Protein AF-A0A7C4YXN1-F1 (afdb_monomer)

Radius of gyration: 18.39 Å; Cα contacts (8 Å, |Δi|>4): 120; chains: 1; bounding box: 39×38×50 Å

Nearest PDB structures (foldseek):
  8rfj-assembly1_E  TM=4.783E-01  e=1.797E+00  Ectopseudomonas oleovorans

Foldseek 3Di:
DDDDDDDDDDPDDDFDWDDDDPDTDTDPWAAQVNVVVVLQVVCCVPPVHNPCVVVQVDDDVPDGSDDTGIGADDDDPWTKDAADDCFAPPQDPDPVSVLVVPDGIFTPVCNVCRVVNHDDDPDVDVRGDPDD

pLDDT: mean 76.81, std 15.98, range [31.5, 95.19]

Structure (mmCIF, N/CA/C/O backbone):
data_AF-A0A7C4YXN1-F1
#
_entry.id   AF-A0A7C4YXN1-F1
#
loop_
_atom_site.group_PDB
_atom_site.id
_atom_site.type_symbol
_atom_site.label_atom_id
_atom_site.label_alt_id
_atom_site.label_comp_id
_atom_site.label_asym_id
_atom_site.label_entity_id
_atom_site.label_seq_id
_atom_site.pdbx_PDB_ins_code
_atom_site.Cartn_x
_atom_site.Cartn_y
_atom_site.Cartn_z
_atom_site.occupancy
_atom_site.B_iso_or_equiv
_atom_site.auth_seq_id
_atom_site.auth_comp_id
_atom_site.auth_asym_id
_atom_site.auth_atom_id
_atom_site.pdbx_PDB_model_num
ATOM 1 N N . MET A 1 1 ? 10.882 -12.027 7.850 1.00 58.62 1 MET A N 1
ATOM 2 C CA . MET A 1 1 ? 9.771 -12.082 8.822 1.00 58.62 1 MET A CA 1
ATOM 3 C C . MET A 1 1 ? 8.572 -12.716 8.140 1.00 58.62 1 MET A C 1
ATOM 5 O O . MET A 1 1 ? 8.391 -12.447 6.958 1.00 58.62 1 MET A O 1
ATOM 9 N N . PRO A 1 2 ? 7.809 -13.585 8.818 1.00 74.00 2 PRO A N 1
ATOM 10 C CA . PRO A 1 2 ? 6.563 -14.102 8.268 1.00 74.00 2 PRO A CA 1
ATOM 11 C C . PRO A 1 2 ? 5.558 -12.952 8.115 1.00 74.00 2 PRO A C 1
ATOM 13 O O . PRO A 1 2 ? 5.308 -12.219 9.068 1.00 74.00 2 PRO A O 1
ATOM 16 N N . GLU A 1 3 ? 4.994 -12.789 6.922 1.00 82.25 3 GLU A N 1
ATOM 17 C CA . GLU A 1 3 ? 3.948 -11.803 6.648 1.00 82.25 3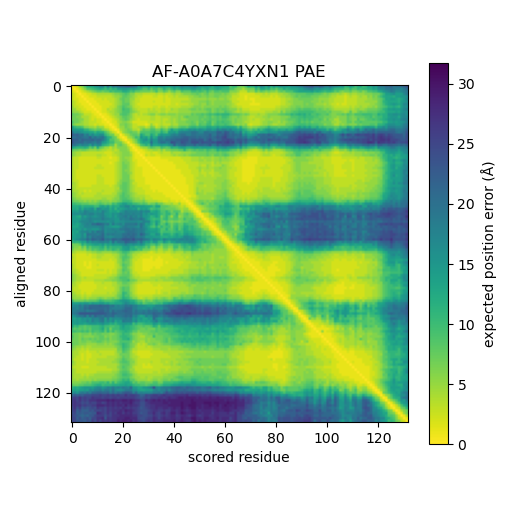 GLU A 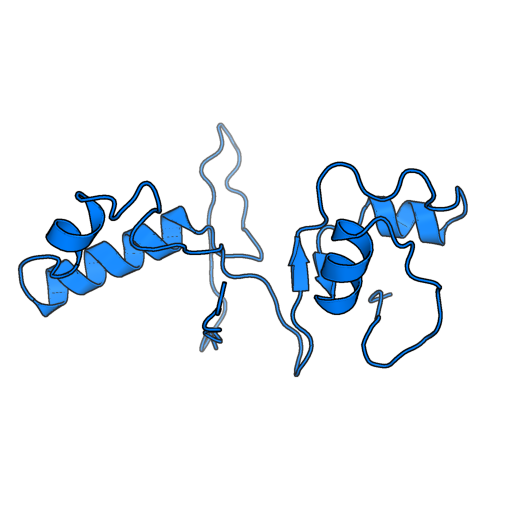CA 1
ATOM 18 C C . GLU A 1 3 ? 2.580 -12.480 6.529 1.00 82.25 3 GLU A C 1
ATOM 20 O O . GLU A 1 3 ? 2.465 -13.633 6.108 1.00 82.25 3 GLU A O 1
ATOM 25 N N . ARG A 1 4 ? 1.524 -11.757 6.909 1.00 90.38 4 ARG A N 1
ATOM 26 C CA . ARG A 1 4 ? 0.137 -12.153 6.649 1.00 90.38 4 ARG A CA 1
ATOM 27 C C . ARG A 1 4 ? -0.474 -11.175 5.663 1.00 90.38 4 ARG A C 1
ATOM 29 O O . ARG A 1 4 ? -0.372 -9.966 5.841 1.00 90.38 4 ARG A O 1
ATOM 36 N N . VAL A 1 5 ? -1.124 -11.716 4.641 1.00 91.06 5 VAL A N 1
ATOM 37 C CA . VAL A 1 5 ? -1.647 -10.942 3.514 1.00 91.06 5 VAL A CA 1
ATOM 38 C C . VAL A 1 5 ? -3.162 -10.890 3.613 1.00 91.06 5 VAL A C 1
ATOM 40 O O . VAL A 1 5 ? -3.828 -11.925 3.617 1.00 91.06 5 VAL A O 1
ATOM 43 N N . PHE A 1 6 ? -3.706 -9.678 3.658 1.00 93.19 6 PHE A N 1
ATOM 44 C CA . PHE A 1 6 ? -5.144 -9.433 3.703 1.00 93.19 6 PHE A CA 1
ATOM 45 C C . PHE A 1 6 ? -5.601 -8.823 2.379 1.00 93.19 6 PHE A C 1
ATOM 47 O O . PHE A 1 6 ? -5.106 -7.777 1.963 1.00 93.19 6 PHE A O 1
ATOM 54 N N . ARG A 1 7 ? -6.553 -9.477 1.703 1.00 93.25 7 ARG A N 1
ATOM 55 C CA . ARG A 1 7 ? -7.131 -8.980 0.448 1.00 93.25 7 ARG A CA 1
ATOM 56 C C . ARG A 1 7 ? -8.384 -8.175 0.746 1.00 93.25 7 ARG A C 1
ATOM 58 O O . ARG A 1 7 ? -9.390 -8.729 1.179 1.00 93.25 7 ARG A O 1
ATOM 65 N N . LEU A 1 8 ? -8.326 -6.876 0.476 1.00 93.12 8 LEU A N 1
ATOM 66 C CA . LEU A 1 8 ? -9.497 -6.013 0.539 1.00 93.12 8 LEU A CA 1
ATOM 67 C C . LEU A 1 8 ? -10.271 -6.142 -0.779 1.00 93.12 8 LEU A C 1
ATOM 69 O O . LEU A 1 8 ? -9.719 -5.918 -1.857 1.00 93.12 8 LEU A O 1
ATOM 73 N N . VAL A 1 9 ? -11.538 -6.548 -0.694 1.00 94.19 9 VAL A N 1
ATOM 74 C CA . VAL A 1 9 ? -12.461 -6.626 -1.837 1.00 94.19 9 VAL A CA 1
ATOM 75 C C . VAL A 1 9 ? -13.548 -5.578 -1.608 1.00 94.19 9 VAL A C 1
ATOM 77 O O . VAL A 1 9 ? -14.532 -5.858 -0.915 1.00 94.19 9 VAL A O 1
ATOM 80 N N . PRO A 1 10 ? -13.360 -4.343 -2.097 1.00 90.19 10 PRO A N 1
ATOM 81 C CA . PRO A 1 10 ? -14.363 -3.313 -1.913 1.00 90.19 10 PRO A CA 1
ATOM 82 C C . PRO A 1 10 ? -15.626 -3.669 -2.705 1.00 90.19 10 PRO A C 1
ATOM 84 O O . PRO A 1 10 ? -15.559 -4.153 -3.832 1.00 90.19 10 PRO A O 1
ATOM 87 N N . LYS A 1 11 ? -16.798 -3.429 -2.108 1.00 93.69 11 LYS A N 1
ATOM 88 C CA . LYS A 1 11 ? -18.104 -3.681 -2.749 1.00 93.69 11 LYS A CA 1
ATOM 89 C C . LYS A 1 11 ? -18.544 -2.552 -3.696 1.00 93.69 11 LYS A C 1
ATOM 91 O O . LYS A 1 11 ? -19.647 -2.597 -4.225 1.00 93.69 11 LYS A O 1
ATOM 96 N N . GLY A 1 12 ? -17.704 -1.536 -3.879 1.00 91.56 12 GLY A N 1
ATOM 97 C CA . GLY A 1 12 ? -17.947 -0.352 -4.698 1.00 91.56 12 GLY A CA 1
ATOM 98 C C . GLY A 1 12 ? -16.677 0.491 -4.815 1.00 91.56 12 GLY A C 1
ATOM 99 O O . GLY A 1 12 ? -15.631 0.108 -4.289 1.00 91.56 12 GLY A O 1
ATOM 100 N N . ALA A 1 13 ? -16.759 1.632 -5.498 1.00 88.31 13 ALA A N 1
ATOM 101 C CA . ALA A 1 13 ? -15.630 2.553 -5.600 1.00 88.31 13 ALA A CA 1
ATOM 102 C C . ALA A 1 13 ? -15.215 3.056 -4.206 1.00 88.31 13 ALA A C 1
ATOM 104 O O . ALA A 1 13 ? -16.060 3.462 -3.408 1.00 88.31 13 ALA A O 1
ATOM 105 N N . VAL A 1 14 ? -13.913 3.019 -3.920 1.00 88.56 14 VAL A N 1
ATOM 106 C CA . VAL A 1 14 ? -13.341 3.539 -2.673 1.00 88.56 14 VAL A CA 1
ATOM 107 C C . VAL A 1 14 ? -12.709 4.887 -2.967 1.00 88.56 14 VAL A C 1
ATOM 109 O O . VAL A 1 14 ? -11.918 5.010 -3.898 1.00 88.56 14 VAL A O 1
ATOM 112 N N . HIS A 1 15 ? -13.050 5.886 -2.161 1.00 88.31 15 HIS A N 1
ATOM 113 C CA . HIS A 1 15 ? -12.424 7.198 -2.209 1.00 88.31 15 HIS A CA 1
ATOM 114 C C . HIS A 1 15 ? -11.408 7.311 -1.072 1.00 88.31 15 HIS A C 1
ATOM 116 O O . HIS A 1 15 ? -11.777 7.243 0.101 1.00 88.31 15 HIS A O 1
ATOM 122 N N . VAL A 1 16 ? -10.134 7.472 -1.424 1.00 87.69 16 VAL A N 1
ATOM 123 C CA . VAL A 1 16 ? -9.047 7.719 -0.472 1.00 87.69 16 VAL A CA 1
ATOM 124 C C . VAL A 1 16 ? -8.483 9.098 -0.778 1.00 87.69 16 VAL A C 1
ATOM 126 O O . VAL A 1 16 ? -7.673 9.246 -1.688 1.00 87.69 16 VAL A O 1
ATOM 129 N N . GLY A 1 17 ? -8.962 10.110 -0.061 1.00 82.50 17 GLY A N 1
ATOM 130 C CA . GLY A 1 17 ? -8.475 11.477 -0.215 1.00 82.50 17 GLY A CA 1
ATOM 131 C C . GLY A 1 17 ? -7.138 11.684 0.494 1.00 82.50 17 GLY A C 1
ATOM 132 O O . GLY A 1 17 ? -6.906 11.117 1.565 1.00 82.50 17 GLY A O 1
ATOM 133 N N . THR A 1 18 ? -6.275 12.524 -0.074 1.00 75.19 18 THR A N 1
ATOM 134 C CA . THR A 1 18 ? -5.131 13.105 0.644 1.00 75.19 18 THR A CA 1
ATOM 135 C C . THR A 1 18 ? -5.376 14.581 0.910 1.00 75.19 18 THR A C 1
ATOM 137 O O . THR A 1 18 ? -5.982 15.286 0.101 1.00 75.19 18 THR A O 1
ATOM 140 N N . TRP A 1 19 ? -4.898 15.052 2.060 1.00 64.81 19 TRP A N 1
ATOM 141 C CA . TRP A 1 19 ? -4.877 16.475 2.369 1.00 64.81 19 TRP A CA 1
ATOM 142 C C . TRP A 1 19 ? -3.613 17.111 1.786 1.00 64.81 19 TRP A C 1
ATOM 144 O O . TRP A 1 19 ? -2.503 16.817 2.228 1.00 64.81 19 TRP A O 1
ATOM 154 N N . GLY A 1 20 ? -3.791 18.014 0.822 1.00 60.56 20 GLY A N 1
ATOM 155 C CA . GLY A 1 20 ? -2.751 18.886 0.280 1.00 60.56 20 GLY A CA 1
ATOM 156 C C . GLY A 1 20 ? -3.223 20.340 0.248 1.00 60.56 20 GLY A C 1
ATOM 157 O O . GLY A 1 20 ? -4.415 20.615 0.103 1.00 60.56 20 GLY A O 1
ATOM 158 N N . ILE A 1 21 ? -2.301 21.298 0.388 1.00 54.09 21 ILE A N 1
ATOM 159 C CA . ILE A 1 21 ? -2.631 22.729 0.294 1.00 54.09 21 ILE A CA 1
ATOM 160 C C . ILE A 1 21 ? -3.075 23.021 -1.150 1.00 54.09 21 ILE A C 1
ATOM 162 O O . ILE A 1 21 ? -2.250 23.105 -2.055 1.00 54.09 21 ILE A O 1
ATOM 166 N N . GLY A 1 22 ? -4.387 23.154 -1.365 1.00 56.75 22 GLY A N 1
ATOM 167 C CA . GLY A 1 22 ? -4.979 23.571 -2.641 1.00 56.75 22 GLY A CA 1
ATOM 168 C C . GLY A 1 22 ? -5.302 22.463 -3.653 1.00 56.75 22 GLY A C 1
ATOM 169 O O . GLY A 1 22 ? -5.729 22.792 -4.758 1.00 56.75 22 GLY A O 1
ATOM 170 N N . ARG A 1 23 ? -5.142 21.175 -3.315 1.00 53.38 23 ARG A N 1
ATOM 171 C CA . ARG A 1 23 ? -5.586 20.050 -4.161 1.00 53.38 23 ARG A CA 1
ATOM 172 C C . ARG A 1 23 ? -5.927 18.828 -3.311 1.00 53.38 23 ARG A C 1
ATOM 174 O O . ARG A 1 23 ? -5.061 18.298 -2.624 1.00 53.38 23 ARG A O 1
ATOM 181 N N . GLU A 1 24 ? -7.180 18.388 -3.391 1.00 70.81 24 GLU A N 1
ATOM 182 C CA . GLU A 1 24 ? -7.587 17.053 -2.954 1.00 70.81 24 GLU A CA 1
ATOM 183 C C . GLU A 1 24 ? -7.162 16.061 -4.041 1.00 70.81 24 GLU A C 1
ATOM 185 O O . GLU A 1 24 ? -7.648 16.118 -5.173 1.00 70.81 24 GLU A O 1
ATOM 190 N N . GLU A 1 25 ? -6.215 15.183 -3.725 1.00 76.19 25 GLU A N 1
ATOM 191 C CA . GLU A 1 25 ? -5.846 14.075 -4.604 1.00 76.19 25 GLU A CA 1
ATOM 192 C C . GLU A 1 25 ? -6.538 12.794 -4.146 1.00 76.19 25 GLU A C 1
ATOM 194 O O . GLU A 1 25 ? -6.720 12.558 -2.951 1.00 76.19 25 GLU A O 1
ATOM 199 N N . VAL A 1 26 ? -6.910 11.950 -5.109 1.00 83.62 26 VAL A N 1
ATOM 200 C CA . VAL A 1 26 ? -7.467 10.622 -4.840 1.00 83.62 26 VAL A CA 1
ATOM 201 C C . VAL A 1 26 ? -6.374 9.585 -5.039 1.00 83.62 26 VAL A C 1
ATOM 203 O O . VAL A 1 26 ? -5.775 9.504 -6.112 1.00 83.62 26 VAL A O 1
ATOM 206 N N . LEU A 1 27 ? -6.125 8.779 -4.010 1.00 89.25 27 LEU A N 1
ATOM 207 C CA . LEU A 1 27 ? -5.174 7.679 -4.068 1.00 89.25 27 LEU A CA 1
ATOM 208 C C . LEU A 1 27 ? -5.814 6.408 -4.625 1.00 89.25 27 LEU A C 1
ATOM 210 O O . LEU A 1 27 ? -6.956 6.062 -4.334 1.00 89.25 27 LEU A O 1
ATOM 214 N N . ASP A 1 28 ? -5.004 5.668 -5.369 1.00 88.88 28 ASP A N 1
ATOM 215 C CA . ASP A 1 28 ? -5.238 4.308 -5.861 1.00 88.88 28 ASP A CA 1
ATOM 216 C C . ASP A 1 28 ? -4.803 3.222 -4.852 1.00 88.88 28 ASP A C 1
ATOM 218 O O . ASP A 1 28 ? -4.846 2.031 -5.152 1.00 88.88 28 ASP A O 1
ATOM 222 N N . TYR A 1 29 ? -4.374 3.621 -3.653 1.00 92.81 29 TYR A N 1
ATOM 223 C CA . TYR A 1 29 ? -3.916 2.751 -2.571 1.00 92.81 29 TYR A CA 1
ATOM 224 C C . TYR A 1 29 ? -4.362 3.327 -1.220 1.00 92.81 29 TYR A C 1
ATOM 226 O O . TYR A 1 29 ? -4.706 4.505 -1.133 1.00 92.81 29 TYR A O 1
ATOM 234 N N . ILE A 1 30 ? -4.347 2.516 -0.157 1.00 94.69 30 ILE A N 1
ATOM 235 C CA . ILE A 1 30 ? -4.692 2.988 1.196 1.00 94.69 30 ILE A CA 1
ATOM 236 C C . ILE A 1 30 ? -3.412 3.086 2.035 1.00 94.69 30 ILE A C 1
ATOM 238 O O . ILE A 1 30 ? -2.788 2.050 2.282 1.00 94.69 30 ILE A O 1
ATOM 242 N N . PRO A 1 31 ? -3.007 4.286 2.483 1.00 94.69 31 PRO A N 1
ATOM 243 C CA . PRO A 1 31 ? -1.858 4.468 3.366 1.00 94.69 31 PRO A CA 1
ATOM 244 C C . PRO A 1 31 ? -1.945 3.661 4.676 1.00 94.69 31 PRO A C 1
ATOM 246 O O . PRO A 1 31 ? -3.032 3.432 5.215 1.00 94.69 31 PRO A O 1
ATOM 249 N N . SER A 1 32 ? -0.799 3.214 5.200 1.00 94.00 32 SER A N 1
ATOM 250 C CA . SER A 1 32 ? -0.729 2.396 6.422 1.00 94.00 32 SER A CA 1
ATOM 251 C C . SER A 1 32 ? -1.219 3.123 7.674 1.00 94.00 32 SER A C 1
ATOM 253 O O . SER A 1 32 ? -1.847 2.500 8.524 1.00 94.00 32 SER A O 1
ATOM 255 N N . ASP A 1 33 ? -0.981 4.426 7.787 1.00 92.12 33 ASP A N 1
ATOM 256 C CA . ASP A 1 33 ? -1.473 5.285 8.869 1.00 92.12 33 ASP A CA 1
ATOM 257 C C . ASP A 1 33 ? -3.006 5.406 8.849 1.00 92.12 33 ASP A C 1
ATOM 259 O O . ASP A 1 33 ? -3.660 5.318 9.891 1.00 92.12 33 ASP A O 1
ATOM 263 N N . THR A 1 34 ? -3.594 5.509 7.657 1.00 93.31 34 THR A N 1
ATOM 264 C CA . THR A 1 34 ? -5.046 5.500 7.448 1.00 93.31 34 THR A CA 1
ATOM 265 C C . THR A 1 34 ? -5.644 4.153 7.857 1.00 93.31 34 THR A C 1
ATOM 267 O O . THR A 1 34 ? -6.625 4.110 8.603 1.00 93.31 34 THR A O 1
ATOM 270 N N . LEU A 1 35 ? -5.032 3.039 7.434 1.00 93.19 35 LEU A N 1
ATOM 271 C CA . LEU A 1 35 ? -5.450 1.693 7.848 1.00 93.19 35 LEU A CA 1
ATOM 272 C C . LEU A 1 35 ? -5.331 1.501 9.362 1.00 93.19 35 LEU A C 1
ATOM 274 O O . LEU A 1 35 ? -6.256 0.994 9.994 1.00 93.19 35 LEU A O 1
ATOM 278 N N . PHE A 1 36 ? -4.216 1.930 9.951 1.00 91.12 36 PHE A N 1
ATOM 279 C CA . PHE A 1 36 ? -3.984 1.851 11.389 1.00 91.12 36 PHE A CA 1
ATOM 280 C C . PHE A 1 36 ? -5.048 2.634 12.169 1.00 91.12 36 PHE A C 1
ATOM 282 O O . PHE A 1 36 ? -5.641 2.111 13.113 1.00 91.12 36 PHE A O 1
ATOM 289 N N . SER A 1 37 ? -5.353 3.854 11.725 1.00 90.94 37 SER A N 1
ATOM 290 C CA . SER A 1 37 ? -6.384 4.703 12.327 1.00 90.94 37 SER A CA 1
ATOM 291 C C . SER A 1 37 ? -7.771 4.060 12.233 1.00 90.94 37 SER A C 1
ATOM 293 O O . SER A 1 37 ? -8.515 4.040 13.213 1.00 90.94 37 SER A O 1
ATOM 295 N N . ALA A 1 38 ? -8.106 3.459 11.087 1.00 91.56 38 ALA A N 1
ATOM 296 C CA . ALA A 1 38 ? -9.361 2.732 10.908 1.00 91.56 38 ALA A CA 1
ATOM 297 C C . ALA A 1 38 ? -9.472 1.520 11.850 1.00 91.56 38 ALA A C 1
ATOM 299 O O . ALA A 1 38 ? -10.524 1.305 12.455 1.00 91.56 38 ALA A O 1
ATOM 300 N N . LEU A 1 39 ? -8.388 0.754 12.025 1.00 89.44 39 LEU A N 1
ATOM 301 C CA . LEU A 1 39 ? -8.336 -0.368 12.968 1.00 89.44 39 LEU A CA 1
ATOM 302 C C . LEU A 1 39 ? -8.508 0.098 14.419 1.00 89.44 39 LEU A C 1
ATOM 304 O O . LEU A 1 39 ? -9.233 -0.541 15.183 1.00 89.44 39 LEU A O 1
ATOM 308 N N . LEU A 1 40 ? -7.891 1.222 14.790 1.00 87.38 40 LEU A N 1
ATOM 309 C CA . LEU A 1 40 ? -8.020 1.812 16.122 1.00 87.38 40 LEU A CA 1
ATOM 310 C C . LEU A 1 40 ? -9.463 2.235 16.412 1.00 87.38 40 LEU A C 1
ATOM 312 O O . LEU A 1 40 ? -10.029 1.829 17.427 1.00 87.38 40 LEU A O 1
ATOM 316 N N . VAL A 1 41 ? -10.079 2.989 15.497 1.00 90.56 41 VAL A N 1
ATOM 317 C CA . VAL A 1 41 ? -11.477 3.428 15.620 1.00 90.56 41 VAL A CA 1
ATOM 318 C C . VAL A 1 41 ? -12.420 2.230 15.696 1.00 90.56 41 VAL A C 1
ATOM 320 O O . VAL A 1 41 ? -13.323 2.210 16.531 1.00 90.56 41 VAL A O 1
ATOM 323 N N . GLN A 1 42 ? -12.218 1.209 14.861 1.00 89.75 42 GLN A N 1
ATOM 324 C CA . GLN A 1 42 ? -13.053 0.011 14.896 1.00 89.75 42 GLN A CA 1
ATOM 325 C C . GLN A 1 42 ? -12.915 -0.743 16.225 1.00 89.75 42 GLN A C 1
ATOM 327 O O . GLN A 1 42 ? -13.918 -1.186 16.783 1.00 89.75 42 GLN A O 1
ATOM 332 N N . SER A 1 43 ? -11.694 -0.856 16.751 1.00 85.94 43 SER A N 1
ATOM 333 C CA . SER A 1 43 ? -11.422 -1.497 18.038 1.00 85.94 43 SER A CA 1
ATOM 334 C C . SER A 1 43 ? -12.138 -0.774 19.181 1.00 85.94 43 SER A C 1
ATOM 336 O O . SER A 1 43 ? -12.952 -1.395 19.866 1.00 85.94 43 SER A O 1
ATOM 338 N N . LEU A 1 44 ? -11.975 0.554 19.267 1.00 86.75 44 LEU A N 1
ATOM 339 C CA . LEU A 1 44 ? -12.685 1.422 20.217 1.00 86.75 44 LEU A CA 1
ATOM 340 C C . LEU A 1 44 ? -14.202 1.232 20.158 1.00 86.75 44 LEU A C 1
ATOM 342 O O . LEU A 1 44 ? -14.853 1.056 21.183 1.00 86.75 44 LEU A O 1
ATOM 346 N N . ARG A 1 45 ? -14.780 1.218 18.953 1.00 88.38 45 ARG A N 1
ATOM 347 C CA . ARG A 1 45 ? -16.230 1.054 18.775 1.00 88.38 45 ARG A CA 1
ATOM 348 C C . ARG A 1 45 ? -16.734 -0.328 19.180 1.00 88.38 45 ARG A C 1
ATOM 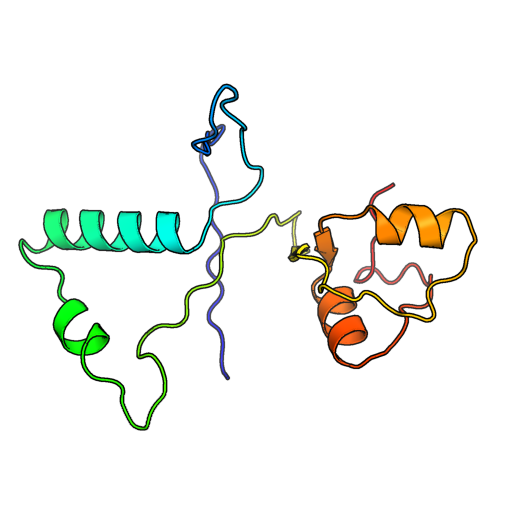350 O O . ARG A 1 45 ? -17.880 -0.445 19.598 1.00 88.38 45 ARG A O 1
ATOM 357 N N . SER A 1 46 ? -15.918 -1.364 19.004 1.00 86.25 46 SER A N 1
ATOM 358 C CA . SER A 1 46 ? -16.318 -2.749 19.271 1.00 86.25 46 SER A CA 1
ATOM 359 C C . SER A 1 46 ? -16.128 -3.180 20.726 1.00 86.25 46 SER A C 1
ATOM 361 O O . SER A 1 46 ? -16.885 -4.020 21.202 1.00 86.25 46 SER A O 1
ATOM 363 N N . GLN A 1 47 ? -15.128 -2.629 21.419 1.00 80.06 47 GLN A N 1
ATOM 364 C CA . GLN A 1 47 ? -14.686 -3.113 22.732 1.00 80.06 47 GLN A CA 1
ATOM 365 C C . GLN A 1 47 ? -14.620 -2.012 23.801 1.00 80.06 47 GLN A C 1
ATOM 367 O O . GLN A 1 47 ? -14.321 -2.309 24.952 1.00 80.06 47 GLN A O 1
ATOM 372 N N . GLY A 1 48 ? -14.899 -0.750 23.453 1.00 76.94 48 GLY A N 1
ATOM 373 C CA . GLY A 1 48 ? -14.835 0.399 24.366 1.00 76.94 48 GLY A CA 1
ATOM 374 C C . GLY A 1 48 ? -13.414 0.898 24.644 1.00 76.94 48 GLY A C 1
ATOM 375 O O . GLY A 1 48 ? -13.230 2.081 24.890 1.00 76.94 48 GLY A O 1
ATOM 376 N N . GLU A 1 49 ? -12.414 0.029 24.516 1.00 72.50 49 GLU A N 1
ATOM 377 C CA . GLU A 1 49 ? -10.986 0.328 24.616 1.00 72.50 49 GLU A CA 1
ATOM 378 C C . GLU A 1 49 ? -10.242 -0.399 23.489 1.00 72.50 49 GLU A C 1
ATOM 380 O O . GLU A 1 49 ? -10.653 -1.498 23.096 1.00 72.50 49 GLU A O 1
ATOM 385 N N . PRO A 1 50 ? -9.142 0.143 22.940 1.00 64.69 50 PRO A N 1
ATOM 386 C CA . PRO A 1 50 ? -8.443 -0.545 21.876 1.00 64.69 50 PRO A CA 1
ATOM 387 C C . PRO A 1 50 ? -7.555 -1.630 22.482 1.00 64.69 50 PRO A C 1
ATOM 389 O O . PRO A 1 50 ? -6.446 -1.363 22.942 1.00 64.69 50 PRO A O 1
ATOM 392 N N . ALA A 1 51 ? -8.028 -2.877 22.449 1.00 63.34 51 ALA A N 1
ATOM 393 C CA . ALA A 1 51 ? -7.389 -4.013 23.124 1.00 63.34 51 ALA A CA 1
ATOM 394 C C . ALA A 1 51 ? -5.925 -4.285 22.735 1.00 63.34 51 ALA A C 1
ATOM 396 O O . ALA A 1 51 ? -5.216 -4.984 23.453 1.00 63.34 51 ALA A O 1
ATOM 397 N N . PHE A 1 52 ? -5.451 -3.739 21.615 1.00 68.38 52 PHE A N 1
ATOM 398 C CA . PHE A 1 52 ? -4.072 -3.893 21.160 1.00 68.38 52 PHE A CA 1
ATOM 399 C C . PHE A 1 52 ? -3.139 -2.743 21.586 1.00 68.38 52 PHE A C 1
ATOM 401 O O . PHE A 1 52 ? -1.929 -2.876 21.417 1.00 68.38 52 PHE A O 1
ATOM 408 N N . LEU A 1 53 ? -3.645 -1.638 22.161 1.00 66.12 53 LEU A N 1
ATOM 409 C CA . LEU A 1 53 ? -2.811 -0.507 22.607 1.00 66.12 53 LEU A CA 1
ATOM 410 C C . LEU A 1 53 ? -1.732 -0.890 23.634 1.00 66.12 53 LEU A C 1
ATOM 412 O O . LEU A 1 53 ? -0.594 -0.462 23.443 1.00 66.12 53 LEU A O 1
ATOM 416 N N . PRO A 1 54 ? -2.013 -1.697 24.680 1.00 60.72 54 PRO A N 1
ATOM 417 C CA . PRO A 1 54 ? -0.983 -2.072 25.656 1.00 60.72 54 PRO A CA 1
ATOM 418 C C . PRO A 1 54 ? 0.169 -2.860 25.018 1.00 60.72 54 PRO A C 1
ATOM 420 O O . PRO A 1 54 ? 1.325 -2.730 25.417 1.00 60.72 54 PRO A O 1
ATOM 423 N N . GLY A 1 55 ? -0.152 -3.648 23.986 1.00 62.56 55 GLY A N 1
ATOM 424 C CA . GLY A 1 55 ? 0.824 -4.380 23.191 1.00 62.56 55 GLY A CA 1
ATOM 425 C C . GLY A 1 55 ? 1.573 -3.506 22.189 1.00 62.56 55 GLY A C 1
ATOM 426 O O . GLY A 1 55 ? 2.648 -3.909 21.782 1.00 62.56 55 GLY A O 1
ATOM 427 N N . LEU A 1 56 ? 1.050 -2.329 21.806 1.00 63.25 56 LEU A N 1
ATOM 428 C CA . LEU A 1 56 ? 1.693 -1.400 20.866 1.00 63.25 56 LEU A CA 1
ATOM 429 C C . LEU A 1 56 ? 2.768 -0.508 21.498 1.00 63.25 56 LEU A C 1
ATOM 431 O O . LEU A 1 56 ? 3.691 -0.078 20.809 1.00 63.25 56 LEU A O 1
ATOM 435 N N . THR A 1 57 ? 2.637 -0.204 22.788 1.00 61.25 57 THR A N 1
ATOM 436 C CA . THR A 1 57 ? 3.499 0.756 23.497 1.00 61.25 57 THR A CA 1
ATOM 437 C C . THR A 1 57 ? 4.714 0.117 24.163 1.00 61.25 57 THR A C 1
ATOM 439 O O . THR A 1 57 ? 5.582 0.834 24.657 1.00 61.25 57 THR A O 1
ATOM 442 N N . THR A 1 58 ? 4.809 -1.215 24.160 1.00 61.56 58 THR A N 1
ATOM 443 C CA . THR A 1 58 ? 5.935 -1.963 24.728 1.00 61.56 58 THR A CA 1
ATOM 444 C C . THR A 1 58 ? 6.683 -2.713 23.621 1.00 61.56 58 THR A C 1
ATOM 446 O O . THR A 1 58 ? 6.304 -3.826 23.259 1.00 61.56 58 THR A O 1
ATOM 449 N N . PRO A 1 59 ? 7.754 -2.128 23.046 1.00 61.84 59 PRO A N 1
ATOM 450 C CA . PRO A 1 59 ? 8.600 -2.839 22.096 1.00 61.84 59 PRO A CA 1
ATOM 451 C C . PRO A 1 59 ? 9.195 -4.073 22.776 1.00 61.84 59 PRO A C 1
ATOM 453 O O . PRO A 1 59 ? 9.916 -3.955 23.770 1.00 61.84 59 PRO A O 1
ATOM 456 N N . SER A 1 60 ? 8.920 -5.261 22.245 1.00 62.72 60 SER A N 1
ATOM 457 C CA . SER A 1 60 ? 9.639 -6.461 22.663 1.00 62.72 60 SER A CA 1
ATOM 458 C C . SER A 1 60 ? 10.958 -6.494 21.898 1.00 62.72 60 SER A C 1
ATOM 460 O O . SER A 1 60 ? 10.962 -6.490 20.670 1.00 62.72 60 SER A O 1
ATOM 462 N N . ALA A 1 61 ? 12.084 -6.452 22.612 1.00 69.12 61 ALA A N 1
ATOM 463 C CA . ALA A 1 61 ? 13.426 -6.581 22.031 1.00 69.12 61 ALA A CA 1
ATOM 464 C C . ALA A 1 61 ? 13.780 -5.579 20.901 1.00 69.12 61 ALA A C 1
ATOM 466 O O . ALA A 1 61 ? 14.646 -5.860 20.078 1.00 69.12 61 ALA A O 1
ATOM 467 N N . GLY A 1 62 ? 13.148 -4.398 20.874 1.00 67.75 62 GLY A N 1
ATOM 468 C CA . GLY A 1 62 ? 13.430 -3.348 19.885 1.00 67.75 62 GLY A CA 1
ATOM 469 C C . GLY A 1 62 ? 12.670 -3.471 18.560 1.00 67.75 62 GLY A C 1
ATOM 470 O O . GLY A 1 62 ? 12.858 -2.626 17.687 1.00 67.75 62 GLY A O 1
ATOM 471 N N . GLU A 1 63 ? 11.786 -4.462 18.408 1.00 68.62 63 GLU A N 1
ATOM 472 C CA . GLU A 1 63 ? 10.903 -4.571 17.244 1.00 68.62 63 GLU A CA 1
ATOM 473 C C . GLU A 1 63 ? 9.514 -3.987 17.542 1.00 68.62 63 GLU A C 1
ATOM 475 O O . GLU A 1 63 ? 8.983 -4.163 18.647 1.00 68.62 63 GLU A O 1
ATOM 480 N N . PRO A 1 64 ? 8.898 -3.282 16.573 1.00 73.38 64 PRO A N 1
ATOM 481 C CA . PRO A 1 64 ? 7.543 -2.805 16.743 1.00 73.38 64 PRO A CA 1
ATOM 482 C C . PRO A 1 64 ? 6.583 -4.008 16.802 1.00 73.38 64 PRO A C 1
ATOM 484 O O . PRO A 1 64 ? 6.639 -4.897 15.952 1.00 73.38 64 PRO A O 1
ATOM 487 N N . PRO A 1 65 ? 5.658 -4.021 17.767 1.00 75.69 65 PRO A N 1
ATOM 488 C CA . PRO A 1 65 ? 4.721 -5.126 18.005 1.00 75.69 65 PRO A CA 1
ATOM 489 C C . PRO A 1 65 ? 3.718 -5.352 16.861 1.00 75.69 65 PRO A C 1
ATOM 491 O O . PRO A 1 65 ? 3.103 -6.415 16.768 1.00 75.69 65 PRO A O 1
ATOM 494 N N . LEU A 1 66 ? 3.556 -4.364 15.977 1.00 80.25 66 LEU A N 1
ATOM 495 C CA . LEU A 1 66 ? 2.770 -4.463 14.754 1.00 80.25 66 LEU A CA 1
ATOM 496 C C . LEU A 1 66 ? 3.496 -3.745 13.616 1.00 80.25 66 LEU A C 1
ATOM 498 O O . LEU A 1 66 ? 3.745 -2.543 13.686 1.00 80.25 66 LEU A O 1
ATOM 502 N N . LEU A 1 67 ? 3.766 -4.478 12.538 1.00 86.31 67 LEU A N 1
ATOM 503 C CA . LEU A 1 67 ? 4.177 -3.913 11.258 1.00 86.31 67 LEU A CA 1
ATOM 504 C C . LEU A 1 67 ? 3.010 -3.999 10.283 1.00 86.31 67 LEU A C 1
ATOM 506 O O . LEU A 1 67 ? 2.506 -5.085 9.994 1.00 86.31 67 LEU A O 1
ATOM 510 N N . LEU A 1 68 ? 2.596 -2.843 9.775 1.00 90.00 68 LEU A N 1
ATOM 511 C CA . LEU A 1 68 ? 1.508 -2.712 8.819 1.00 90.00 68 LEU A CA 1
ATOM 512 C C . LEU A 1 68 ? 2.019 -1.990 7.575 1.00 90.00 68 LEU A C 1
ATOM 514 O O . LEU A 1 68 ? 2.520 -0.869 7.658 1.00 90.00 68 LEU A O 1
ATOM 518 N N . SER A 1 69 ? 1.882 -2.630 6.417 1.00 93.69 69 SER A N 1
ATOM 519 C CA . SER A 1 69 ? 2.092 -1.961 5.136 1.00 93.69 69 SER A CA 1
ATOM 520 C C . SER A 1 69 ? 0.856 -1.157 4.743 1.00 93.69 69 SER A C 1
ATOM 522 O O . SER A 1 69 ? -0.254 -1.412 5.212 1.00 93.69 69 SER A O 1
ATOM 524 N N . SER A 1 70 ? 1.028 -0.226 3.810 1.00 95.12 70 SER A N 1
ATOM 525 C CA . SER A 1 70 ? -0.102 0.308 3.051 1.00 95.12 70 SER A CA 1
ATOM 526 C C . SER A 1 70 ? -0.794 -0.827 2.277 1.00 95.12 70 SER A C 1
ATOM 528 O O . SER A 1 70 ? -0.171 -1.852 1.975 1.00 95.12 70 SER A O 1
ATOM 530 N N . ALA A 1 71 ? -2.075 -0.664 1.947 1.00 95.19 71 ALA A N 1
ATOM 531 C CA . ALA A 1 71 ? -2.785 -1.592 1.072 1.00 95.19 71 ALA A CA 1
ATOM 532 C C . ALA A 1 71 ? -2.542 -1.197 -0.383 1.00 95.19 71 ALA A C 1
ATOM 534 O O . ALA A 1 71 ? -2.966 -0.124 -0.814 1.00 95.19 71 ALA A O 1
ATOM 535 N N . PHE A 1 72 ? -1.866 -2.072 -1.121 1.00 94.38 72 PHE A N 1
ATOM 536 C CA . PHE A 1 72 ? -1.509 -1.858 -2.519 1.00 94.38 72 PHE A CA 1
ATOM 537 C C . PHE A 1 72 ? -2.493 -2.542 -3.479 1.00 94.38 72 PHE A C 1
ATOM 539 O O . PHE A 1 72 ? -3.176 -3.497 -3.085 1.00 94.38 72 PHE A O 1
ATOM 546 N N . PRO A 1 73 ? -2.555 -2.093 -4.745 1.00 93.75 73 PRO A N 1
ATOM 547 C CA . PRO A 1 73 ? -3.380 -2.728 -5.764 1.00 93.75 73 PRO A CA 1
ATOM 548 C C . PRO A 1 73 ? -3.033 -4.205 -6.003 1.00 93.75 73 PRO A C 1
ATOM 550 O O . PRO A 1 73 ? -1.895 -4.652 -5.836 1.00 93.75 73 PRO A O 1
ATOM 553 N N . TYR A 1 74 ? -4.017 -4.963 -6.481 1.00 93.50 74 TYR A N 1
ATOM 554 C CA . TYR A 1 74 ? -3.821 -6.299 -7.041 1.00 93.50 74 TYR A CA 1
ATOM 555 C C . TYR A 1 74 ? -4.770 -6.518 -8.223 1.00 93.50 74 TYR A C 1
ATOM 557 O O . TYR A 1 74 ? -5.872 -5.972 -8.254 1.00 93.50 74 TYR A O 1
ATOM 565 N N . ALA A 1 75 ? -4.354 -7.347 -9.178 1.00 91.31 75 ALA A N 1
ATOM 566 C CA . ALA A 1 75 ? -5.165 -7.761 -10.320 1.00 91.31 75 ALA A CA 1
ATOM 567 C C . ALA A 1 75 ? -5.184 -9.291 -10.394 1.00 91.31 75 ALA A C 1
ATOM 569 O O . ALA A 1 75 ? -4.165 -9.931 -10.656 1.00 91.31 75 ALA A O 1
ATOM 570 N N . GLY A 1 76 ? -6.340 -9.899 -10.110 1.00 89.81 76 GLY A N 1
ATOM 571 C CA . GLY A 1 76 ? -6.466 -11.356 -10.041 1.00 89.81 76 GLY A CA 1
ATOM 572 C C . GLY A 1 76 ? -5.507 -11.961 -8.999 1.00 89.81 76 GLY A C 1
ATOM 573 O O . GLY A 1 76 ? -5.677 -11.676 -7.808 1.00 89.81 76 GLY A O 1
ATOM 574 N N . PRO A 1 77 ? -4.533 -12.804 -9.398 1.00 87.69 77 PRO A N 1
ATOM 575 C CA . PRO A 1 77 ? -3.513 -13.350 -8.500 1.00 87.69 77 PRO A CA 1
ATOM 576 C C . PRO A 1 77 ? -2.286 -12.437 -8.323 1.00 87.69 77 PRO A C 1
ATOM 578 O O . PRO A 1 77 ? -1.455 -12.703 -7.457 1.00 87.69 77 PRO A O 1
ATOM 581 N N . VAL A 1 78 ? -2.139 -11.386 -9.136 1.00 89.62 78 VAL A N 1
ATOM 582 C CA . VAL A 1 78 ? -0.937 -10.546 -9.160 1.00 89.62 78 VAL A CA 1
ATOM 583 C C . VAL A 1 78 ? -1.044 -9.449 -8.112 1.00 89.62 78 VAL A C 1
ATOM 585 O O . VAL A 1 78 ? -1.966 -8.636 -8.149 1.00 89.62 78 VAL A O 1
ATOM 588 N N . ARG A 1 79 ? -0.076 -9.415 -7.195 1.00 91.06 79 ARG A N 1
ATOM 589 C CA . ARG A 1 79 ? 0.090 -8.357 -6.194 1.00 91.06 79 ARG A CA 1
ATOM 590 C C . ARG A 1 79 ? 1.086 -7.325 -6.697 1.00 91.06 79 ARG A C 1
ATOM 592 O O . ARG A 1 79 ? 2.151 -7.695 -7.199 1.00 91.06 79 ARG A O 1
ATOM 599 N N . PHE A 1 80 ? 0.744 -6.055 -6.528 1.00 92.88 80 PHE A N 1
ATOM 600 C CA . PHE A 1 80 ? 1.637 -4.955 -6.844 1.00 92.88 80 PHE A CA 1
ATOM 601 C C . PHE A 1 80 ? 2.273 -4.386 -5.576 1.00 92.88 80 PHE A C 1
ATOM 603 O O . PHE A 1 80 ? 1.653 -4.317 -4.517 1.00 92.88 80 PHE A O 1
ATOM 610 N N . CYS A 1 81 ? 3.525 -3.970 -5.702 1.00 91.81 81 CYS A N 1
ATOM 611 C CA . CYS A 1 81 ? 4.309 -3.314 -4.668 1.00 91.81 81 CYS A CA 1
ATOM 612 C C . CYS A 1 81 ? 4.799 -1.958 -5.195 1.00 91.81 81 CYS A C 1
ATOM 614 O O . CYS A 1 81 ? 4.980 -1.806 -6.409 1.00 91.81 81 CYS A O 1
ATOM 616 N N . PRO A 1 82 ? 5.026 -0.969 -4.314 1.00 91.69 82 PRO A N 1
ATOM 617 C CA . PRO A 1 82 ? 5.598 0.302 -4.728 1.00 91.69 82 PRO A CA 1
ATOM 618 C C . PRO A 1 82 ? 7.001 0.075 -5.286 1.00 91.69 82 PRO A C 1
ATOM 620 O O . PRO A 1 82 ? 7.774 -0.725 -4.750 1.00 91.69 82 PRO A O 1
ATOM 623 N N . GLN A 1 83 ? 7.344 0.785 -6.354 1.00 86.88 83 GLN A N 1
ATOM 624 C CA . GLN A 1 83 ? 8.696 0.732 -6.890 1.00 86.88 83 GLN A CA 1
ATOM 625 C C . GLN A 1 83 ? 9.710 1.214 -5.833 1.00 86.88 83 GLN A C 1
ATOM 627 O O . GLN A 1 83 ? 9.533 2.299 -5.274 1.00 86.88 83 GLN A O 1
ATOM 632 N N . PRO A 1 84 ? 10.772 0.439 -5.536 1.00 84.25 84 PRO A N 1
ATOM 633 C CA . PRO A 1 84 ? 11.797 0.862 -4.590 1.00 84.25 84 PRO A CA 1
ATOM 634 C C . PRO A 1 84 ? 12.469 2.168 -5.029 1.00 84.25 84 PRO A C 1
ATOM 636 O O . PRO A 1 84 ? 12.833 2.329 -6.198 1.00 84.25 84 PRO A O 1
ATOM 639 N N . ALA A 1 85 ? 12.675 3.082 -4.077 1.00 74.62 85 ALA A N 1
ATOM 640 C CA . ALA A 1 85 ? 13.473 4.282 -4.296 1.00 74.62 85 ALA A CA 1
ATOM 641 C C . ALA A 1 85 ? 14.917 3.877 -4.634 1.00 74.62 85 ALA A C 1
ATOM 643 O O . ALA A 1 85 ? 15.516 3.065 -3.931 1.00 74.62 85 ALA A O 1
ATOM 644 N N . GLY A 1 86 ? 15.460 4.416 -5.727 1.00 65.88 86 GLY A N 1
ATOM 645 C CA . GLY A 1 86 ? 16.755 3.982 -6.257 1.00 65.88 86 GLY A CA 1
ATOM 646 C C . GLY A 1 86 ? 16.662 2.740 -7.143 1.00 65.88 86 GLY A C 1
ATOM 647 O O . GLY A 1 86 ? 17.548 1.892 -7.074 1.00 65.88 86 GLY A O 1
ATOM 648 N N . GLY A 1 87 ? 15.592 2.632 -7.951 1.00 61.59 87 GLY A N 1
ATOM 649 C CA . GLY A 1 87 ? 15.427 1.607 -8.994 1.00 61.59 87 GLY A CA 1
ATOM 650 C C . GLY A 1 87 ? 16.725 1.333 -9.772 1.00 61.59 87 GLY A C 1
ATOM 651 O O . GLY A 1 87 ? 17.630 2.164 -9.750 1.00 61.59 87 GLY A O 1
ATOM 652 N N . PRO A 1 88 ? 16.863 0.173 -10.437 1.00 60.06 88 PRO A N 1
ATOM 653 C CA . PRO A 1 88 ? 18.170 -0.347 -10.811 1.00 60.06 88 PRO A CA 1
ATOM 654 C C . PRO A 1 88 ? 18.973 0.696 -11.575 1.00 60.06 88 PRO A C 1
ATOM 656 O O . PRO A 1 88 ? 18.534 1.182 -12.616 1.00 60.06 88 PRO A O 1
ATOM 659 N N . ALA A 1 89 ? 20.181 0.987 -11.098 1.00 57.03 89 ALA A N 1
ATOM 660 C CA . ALA A 1 89 ? 21.137 1.804 -11.843 1.00 57.03 89 ALA A CA 1
ATOM 661 C C . ALA A 1 89 ? 21.425 1.223 -13.248 1.00 57.03 89 ALA A C 1
ATOM 663 O O . ALA A 1 89 ? 21.915 1.928 -14.120 1.00 57.03 89 ALA A O 1
ATOM 664 N N . ALA A 1 90 ? 21.091 -0.057 -13.458 1.00 57.88 90 ALA A N 1
ATOM 665 C CA . ALA A 1 90 ? 21.278 -0.826 -14.681 1.00 57.88 90 ALA A CA 1
ATOM 666 C C . ALA A 1 90 ? 19.994 -1.023 -15.518 1.00 57.88 90 ALA A C 1
ATOM 668 O O . ALA A 1 90 ? 19.953 -1.924 -16.355 1.00 57.88 90 ALA A O 1
ATOM 669 N N . VAL A 1 91 ? 18.930 -0.239 -15.298 1.00 63.59 91 VAL A N 1
ATOM 670 C CA . VAL A 1 91 ? 17.818 -0.207 -16.266 1.00 63.59 91 VAL A CA 1
ATOM 671 C C . VAL A 1 91 ? 18.317 0.479 -17.538 1.00 63.59 91 VAL A C 1
ATOM 673 O O . VAL A 1 91 ? 18.869 1.575 -17.465 1.00 63.59 91 VAL A O 1
ATOM 676 N N . SER A 1 92 ? 18.127 -0.162 -18.690 1.00 65.75 92 SER A N 1
ATOM 677 C CA . SER A 1 92 ? 18.507 0.372 -20.000 1.00 65.75 92 SER A CA 1
ATOM 678 C C . SER A 1 92 ? 17.890 1.755 -20.272 1.00 65.75 92 SER A C 1
ATOM 680 O O . SER A 1 92 ? 16.844 2.129 -19.734 1.00 65.75 92 SER A O 1
ATOM 682 N N . ASP A 1 93 ? 18.540 2.547 -21.126 1.00 71.38 93 ASP A N 1
ATOM 683 C CA . ASP A 1 93 ? 18.028 3.855 -21.576 1.00 71.38 93 ASP A CA 1
ATOM 684 C C . ASP A 1 93 ? 17.037 3.755 -22.752 1.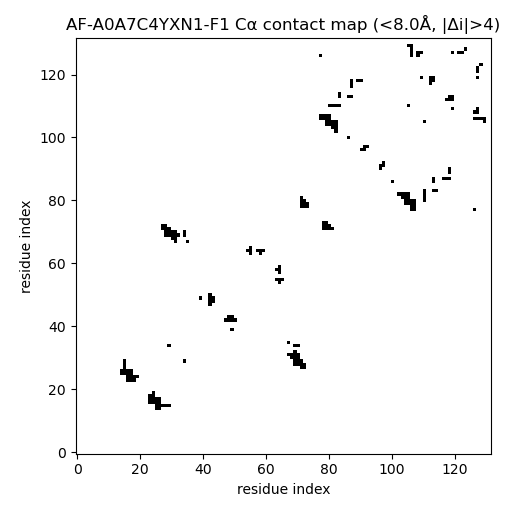00 71.38 93 ASP A C 1
ATOM 686 O O . ASP A 1 93 ? 16.632 4.769 -23.332 1.00 71.38 93 ASP A O 1
ATOM 690 N N . ASP A 1 94 ? 16.608 2.536 -23.079 1.00 76.81 94 ASP A N 1
ATOM 691 C CA . ASP A 1 94 ? 15.555 2.279 -24.055 1.00 76.81 94 ASP A CA 1
ATOM 692 C C . ASP A 1 94 ? 14.166 2.730 -23.548 1.00 76.81 94 ASP A C 1
ATOM 694 O O . ASP A 1 94 ? 13.981 3.200 -22.417 1.00 76.81 94 ASP A O 1
ATOM 698 N N . GLU A 1 95 ? 13.161 2.642 -24.420 1.00 73.19 95 GLU A N 1
ATOM 699 C CA . GLU A 1 95 ? 11.788 3.045 -24.091 1.00 73.19 95 GLU A CA 1
ATOM 700 C C . GLU A 1 95 ? 11.206 2.241 -22.924 1.00 73.19 95 GLU A C 1
ATOM 702 O O . GLU A 1 95 ? 10.509 2.803 -22.073 1.00 73.19 95 GLU A O 1
ATOM 707 N N . LEU A 1 96 ? 11.556 0.956 -22.834 1.00 69.44 96 LEU A N 1
ATOM 708 C CA . LEU A 1 96 ? 11.111 0.063 -21.772 1.00 69.44 96 LEU A CA 1
ATOM 709 C C . LEU A 1 96 ? 11.668 0.507 -20.416 1.00 69.44 96 LEU A C 1
ATOM 711 O O . LEU A 1 96 ? 10.940 0.572 -19.427 1.00 69.44 96 LEU A O 1
ATOM 715 N N . GLY A 1 97 ? 12.939 0.891 -20.371 1.00 74.44 97 GLY A N 1
ATOM 716 C CA . GLY A 1 97 ? 13.583 1.381 -19.169 1.00 74.44 97 GLY A CA 1
ATOM 717 C C . GLY A 1 97 ? 13.095 2.757 -18.719 1.00 74.44 97 GLY A C 1
ATOM 718 O O . GLY A 1 97 ? 13.064 3.054 -17.519 1.00 74.44 97 GLY A O 1
ATOM 719 N N . LYS A 1 98 ? 12.647 3.601 -19.655 1.00 74.88 98 LYS A N 1
ATOM 720 C CA . LYS A 1 98 ? 11.949 4.859 -19.339 1.00 74.88 98 LYS A CA 1
ATOM 721 C C . LYS A 1 98 ? 10.547 4.607 -18.790 1.00 74.88 98 LYS A C 1
ATOM 723 O O . LYS A 1 98 ? 10.171 5.248 -17.810 1.00 74.88 98 LYS A O 1
ATOM 728 N N . ALA A 1 99 ? 9.791 3.683 -19.385 1.00 74.94 99 ALA A N 1
ATOM 729 C CA . ALA A 1 99 ? 8.474 3.282 -18.891 1.00 74.94 99 ALA A CA 1
ATOM 730 C C . ALA A 1 99 ? 8.578 2.683 -17.482 1.00 74.94 99 ALA A C 1
ATOM 732 O O . ALA A 1 99 ? 7.858 3.091 -16.575 1.00 74.94 99 ALA A O 1
ATOM 733 N N . PHE A 1 100 ? 9.567 1.815 -17.267 1.00 77.44 100 PHE A N 1
ATOM 734 C CA . PHE A 1 100 ? 9.856 1.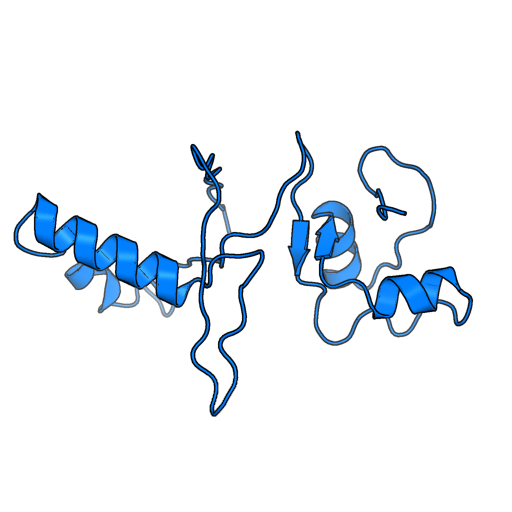223 -15.968 1.00 77.44 100 PHE A CA 1
ATOM 735 C C . PHE A 1 100 ? 10.206 2.267 -14.901 1.00 77.44 100 PHE A C 1
ATOM 737 O O . PHE A 1 100 ? 9.739 2.177 -13.775 1.00 77.44 100 PHE A O 1
ATOM 744 N N . ARG A 1 101 ? 10.998 3.295 -15.229 1.00 76.06 101 ARG A N 1
ATOM 745 C CA . ARG A 1 101 ? 11.320 4.382 -14.281 1.00 76.06 101 ARG A CA 1
ATOM 746 C C . ARG A 1 101 ? 10.112 5.242 -13.900 1.00 76.06 101 ARG A C 1
ATOM 748 O O . ARG A 1 101 ? 10.134 5.866 -12.844 1.00 76.06 101 ARG A O 1
ATOM 755 N N . LYS A 1 102 ? 9.083 5.287 -14.748 1.00 80.56 102 LYS A N 1
ATOM 756 C CA . LYS A 1 102 ? 7.825 6.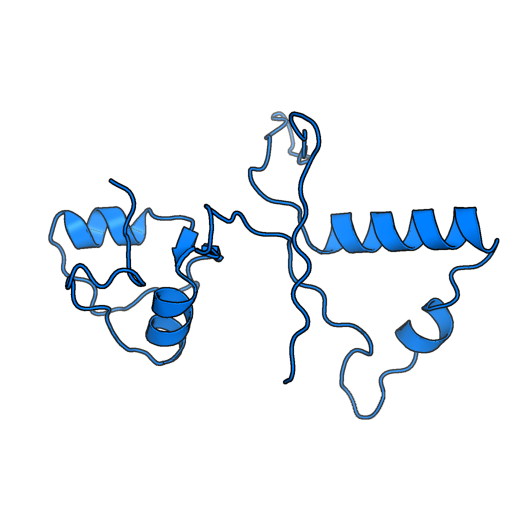006 -14.494 1.00 80.56 102 LYS A CA 1
ATOM 757 C C . LYS A 1 102 ? 6.767 5.139 -13.814 1.00 80.56 102 LYS A C 1
ATOM 759 O O . LYS A 1 102 ? 5.755 5.679 -13.370 1.00 80.56 102 LYS A O 1
ATOM 764 N N . ALA A 1 103 ? 6.965 3.824 -13.761 1.00 84.56 103 ALA A N 1
ATOM 765 C CA . ALA A 1 103 ? 6.020 2.930 -13.124 1.00 84.56 103 ALA A CA 1
ATOM 766 C C . ALA A 1 103 ? 5.931 3.258 -11.629 1.00 84.56 103 ALA A C 1
ATOM 768 O O . ALA A 1 103 ? 6.922 3.448 -10.932 1.00 84.56 103 ALA A O 1
ATOM 769 N N . ARG A 1 104 ? 4.709 3.347 -11.114 1.00 87.75 104 ARG A N 1
ATOM 770 C CA . ARG A 1 104 ? 4.484 3.491 -9.671 1.00 87.75 104 ARG A CA 1
ATOM 771 C C . ARG A 1 104 ? 4.504 2.139 -8.965 1.00 87.75 104 ARG A C 1
ATOM 773 O O . ARG A 1 104 ? 4.919 2.022 -7.811 1.00 87.75 104 ARG A O 1
ATOM 780 N N . TRP A 1 105 ? 4.029 1.132 -9.687 1.00 90.38 105 TRP A N 1
ATOM 781 C CA . TRP A 1 105 ? 3.719 -0.195 -9.200 1.00 90.38 105 TRP A CA 1
ATOM 782 C C . TRP A 1 105 ? 4.500 -1.224 -10.004 1.00 90.38 105 TRP A C 1
ATOM 784 O O . TRP A 1 105 ? 4.534 -1.174 -11.232 1.00 90.38 105 TRP A O 1
ATOM 794 N N . VAL A 1 106 ? 5.089 -2.185 -9.308 1.00 88.81 106 VAL A N 1
ATOM 795 C CA . VAL A 1 106 ? 5.755 -3.343 -9.906 1.00 88.81 106 VAL A CA 1
ATOM 796 C C . VAL A 1 106 ? 5.173 -4.614 -9.307 1.00 88.81 106 VAL A C 1
ATOM 798 O O . VAL A 1 106 ? 4.684 -4.593 -8.177 1.00 88.81 106 VAL A O 1
ATOM 801 N N . SER A 1 107 ? 5.202 -5.729 -10.037 1.00 89.25 107 SER A N 1
ATOM 802 C CA . SER A 1 107 ? 4.773 -7.004 -9.453 1.00 89.25 107 SER A CA 1
ATOM 803 C C . SER A 1 107 ? 5.667 -7.373 -8.265 1.00 89.25 107 SER A C 1
ATOM 805 O O . SER A 1 107 ? 6.840 -7.002 -8.212 1.00 89.25 107 SER A O 1
ATOM 807 N N . GLU A 1 108 ? 5.134 -8.132 -7.313 1.00 88.25 108 GLU A N 1
ATOM 808 C CA . GLU A 1 108 ? 5.894 -8.617 -6.153 1.00 88.25 108 GLU A CA 1
ATOM 809 C C . GLU A 1 108 ? 7.198 -9.341 -6.555 1.00 88.25 108 GLU A C 1
ATOM 811 O O . GLU A 1 108 ? 8.252 -9.127 -5.954 1.00 88.25 108 GLU A O 1
ATOM 816 N N . GLY A 1 109 ? 7.160 -10.139 -7.629 1.00 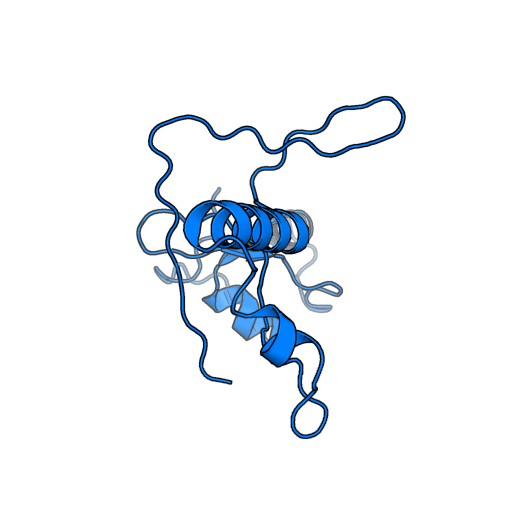86.06 109 GLY A N 1
ATOM 817 C CA . GLY A 1 109 ? 8.346 -10.815 -8.163 1.00 86.06 109 GLY A CA 1
ATOM 818 C C . GLY A 1 109 ? 9.427 -9.832 -8.620 1.00 86.06 109 GLY A C 1
ATOM 819 O O . GLY A 1 109 ? 10.598 -9.986 -8.264 1.00 86.06 109 GLY A O 1
ATOM 820 N N . ILE A 1 110 ? 9.028 -8.780 -9.343 1.00 85.31 110 ILE A N 1
ATOM 821 C CA . ILE A 1 110 ? 9.926 -7.689 -9.732 1.00 85.31 110 ILE A CA 1
ATOM 822 C C . ILE A 1 110 ? 10.452 -6.977 -8.485 1.00 85.31 110 ILE A C 1
ATOM 824 O O . ILE A 1 110 ? 11.658 -6.8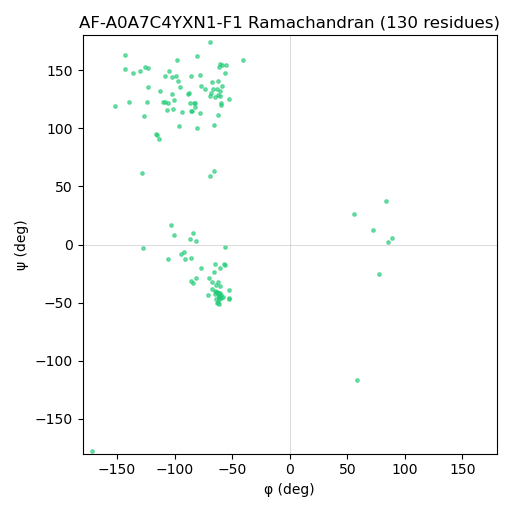14 -8.349 1.00 85.31 110 ILE A O 1
ATOM 828 N N . PHE A 1 111 ? 9.583 -6.600 -7.548 1.00 87.06 111 PHE A N 1
ATOM 829 C CA . PHE A 1 111 ? 9.970 -5.906 -6.319 1.00 87.06 111 PHE A CA 1
ATOM 830 C C . PHE A 1 111 ? 11.078 -6.643 -5.554 1.00 87.06 111 PHE A C 1
ATOM 832 O O . PHE A 1 111 ? 12.079 -6.038 -5.164 1.00 87.06 111 PHE A O 1
ATOM 839 N N . HIS A 1 112 ? 10.950 -7.962 -5.385 1.00 85.38 112 HIS A N 1
ATOM 840 C CA . HIS A 1 112 ? 11.981 -8.768 -4.734 1.00 85.38 112 HIS A CA 1
ATOM 841 C C . HIS A 1 112 ? 13.274 -8.868 -5.549 1.00 85.38 112 HIS A C 1
ATOM 843 O O . HIS A 1 112 ? 14.354 -8.818 -4.958 1.00 85.38 112 HIS A O 1
ATOM 849 N N . ALA A 1 113 ? 13.191 -8.975 -6.878 1.00 83.81 113 ALA A N 1
ATOM 850 C CA . ALA A 1 113 ? 14.371 -8.954 -7.741 1.00 83.81 113 ALA A CA 1
ATOM 851 C C . ALA A 1 113 ? 15.133 -7.624 -7.606 1.00 83.81 113 ALA A C 1
ATOM 853 O O . ALA A 1 113 ? 16.341 -7.625 -7.360 1.00 83.81 113 ALA A O 1
ATOM 854 N N . LEU A 1 114 ? 14.409 -6.503 -7.648 1.00 82.00 114 LEU A N 1
ATOM 855 C CA . LEU A 1 114 ? 14.956 -5.157 -7.486 1.00 82.00 114 LEU A CA 1
ATOM 856 C C . LEU A 1 114 ? 15.635 -4.962 -6.132 1.00 82.00 114 LEU A C 1
ATOM 858 O O . LEU A 1 114 ? 16.754 -4.458 -6.073 1.00 82.00 114 LEU A O 1
ATOM 862 N N . ARG A 1 115 ? 14.999 -5.409 -5.040 1.00 82.38 115 ARG A N 1
ATOM 863 C CA . ARG A 1 115 ? 15.582 -5.344 -3.688 1.00 82.38 115 ARG A CA 1
ATOM 864 C C . ARG A 1 115 ? 16.888 -6.125 -3.547 1.00 82.38 115 ARG A C 1
ATOM 866 O O . ARG A 1 115 ? 17.639 -5.876 -2.613 1.00 82.38 115 ARG A O 1
ATOM 873 N N . GLN A 1 116 ? 17.143 -7.067 -4.449 1.00 83.44 116 GLN A N 1
ATOM 874 C CA . GLN A 1 116 ? 18.361 -7.872 -4.497 1.00 83.44 116 GLN A CA 1
ATOM 875 C C . GLN A 1 116 ? 19.356 -7.365 -5.554 1.00 83.44 116 GLN A C 1
ATOM 877 O O . GLN A 1 116 ? 20.331 -8.050 -5.848 1.00 83.44 116 GLN A O 1
ATOM 882 N N . GLY A 1 117 ? 19.103 -6.199 -6.161 1.00 77.75 117 GLY A N 1
ATOM 883 C CA . GLY A 1 117 ? 19.948 -5.625 -7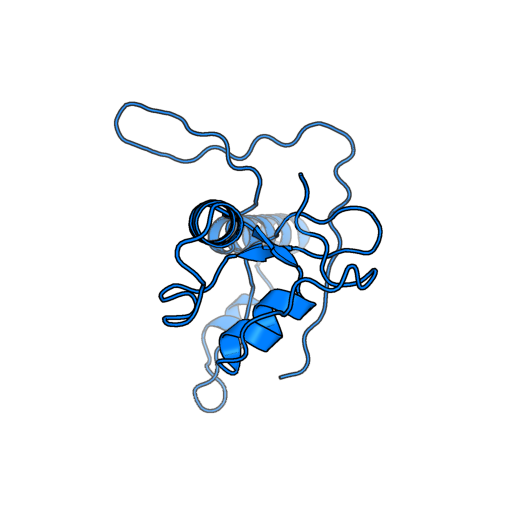.211 1.00 77.75 117 GLY A CA 1
ATOM 884 C C . GLY A 1 117 ? 19.859 -6.349 -8.558 1.00 77.75 117 GLY A C 1
ATOM 885 O O . GLY A 1 117 ? 20.685 -6.109 -9.434 1.00 77.75 117 GLY A O 1
ATOM 886 N N . ARG A 1 118 ? 18.876 -7.240 -8.748 1.00 76.44 118 ARG A N 1
ATOM 887 C CA . ARG A 1 118 ? 18.672 -7.961 -10.010 1.00 76.44 118 ARG A CA 1
ATOM 888 C C . ARG A 1 118 ? 17.791 -7.134 -10.943 1.00 76.44 118 ARG A C 1
ATOM 890 O O . ARG A 1 118 ? 16.718 -6.681 -10.548 1.00 76.44 118 ARG A O 1
ATOM 897 N N . VAL A 1 119 ? 18.229 -6.972 -12.190 1.00 69.25 119 VAL A N 1
ATOM 898 C CA . VAL A 1 119 ? 17.417 -6.364 -13.251 1.00 69.25 119 VAL A CA 1
ATOM 899 C C . VAL A 1 119 ? 16.484 -7.440 -13.813 1.00 69.25 119 VAL A C 1
ATOM 901 O O . VAL A 1 119 ? 16.982 -8.474 -14.270 1.00 69.25 119 VAL A O 1
ATOM 904 N N . PRO A 1 120 ? 15.153 -7.247 -13.775 1.00 65.25 120 PRO A N 1
ATOM 905 C CA . PRO A 1 120 ? 14.230 -8.152 -14.444 1.00 65.25 120 PRO A CA 1
ATOM 906 C C . PRO A 1 120 ? 14.551 -8.172 -15.941 1.00 65.25 120 PRO A C 1
ATOM 908 O O . PRO A 1 120 ? 14.552 -7.129 -16.591 1.00 65.25 120 PRO A O 1
ATOM 911 N N . LYS A 1 121 ? 14.854 -9.349 -16.490 1.00 57.94 121 LYS A N 1
ATOM 912 C CA . LYS A 1 121 ? 14.936 -9.524 -17.942 1.00 57.94 121 LYS A CA 1
ATOM 913 C C . LYS A 1 121 ? 13.508 -9.607 -18.467 1.00 57.94 121 LYS A C 1
ATOM 915 O O . LYS A 1 121 ? 12.679 -10.255 -17.834 1.00 57.94 121 LYS A O 1
ATOM 920 N N . GLY A 1 122 ? 13.228 -8.923 -19.575 1.00 53.62 122 GLY A N 1
ATOM 921 C CA . GLY A 1 122 ? 11.921 -8.899 -20.234 1.00 53.62 122 GLY A CA 1
ATOM 922 C C . GLY A 1 122 ? 11.561 -10.239 -20.871 1.00 53.62 122 GLY A C 1
ATOM 923 O O . GLY A 1 122 ? 11.368 -10.322 -22.076 1.00 53.62 122 GLY A O 1
ATOM 924 N N . GLU A 1 123 ? 11.507 -11.297 -20.074 1.00 42.66 123 GLU A N 1
ATOM 925 C CA . GLU A 1 123 ? 10.793 -12.508 -20.428 1.00 42.66 123 GLU A CA 1
ATOM 926 C C . GLU A 1 123 ? 9.358 -12.319 -19.951 1.00 42.66 123 GLU A C 1
ATOM 928 O O . GLU A 1 123 ? 9.122 -11.934 -18.803 1.00 42.66 123 GLU A O 1
ATOM 933 N N . SER A 1 124 ? 8.404 -12.562 -20.850 1.00 43.59 124 SER A N 1
ATOM 934 C CA . SER A 1 124 ? 6.977 -12.682 -20.548 1.00 43.59 124 SER A CA 1
ATOM 935 C C . SER A 1 124 ? 6.739 -13.915 -19.672 1.00 43.59 124 SER A C 1
ATOM 937 O O . SER A 1 124 ? 6.109 -14.886 -20.075 1.00 43.59 124 SER A O 1
ATOM 939 N N . ASP A 1 125 ? 7.304 -13.910 -18.472 1.00 37.88 125 ASP A N 1
ATOM 940 C CA . ASP A 1 125 ? 6.935 -14.823 -17.414 1.00 37.88 125 ASP A CA 1
ATOM 941 C C . ASP A 1 125 ? 5.578 -14.337 -16.905 1.00 37.88 125 ASP A C 1
ATOM 943 O O . ASP A 1 125 ? 5.394 -13.150 -16.629 1.00 37.88 125 ASP A O 1
ATOM 947 N N . ALA A 1 126 ? 4.623 -15.246 -16.726 1.00 43.09 126 ALA A N 1
ATOM 948 C CA . ALA A 1 126 ? 3.292 -14.957 -16.189 1.00 43.09 126 ALA A CA 1
ATOM 949 C C . ALA A 1 126 ? 3.317 -14.267 -14.797 1.00 43.09 126 ALA A C 1
ATOM 951 O O . ALA A 1 126 ? 2.273 -13.934 -14.236 1.00 43.09 126 ALA A O 1
ATOM 952 N N . ARG A 1 127 ? 4.516 -14.061 -14.234 1.00 39.78 127 ARG A N 1
ATOM 953 C CA . ARG A 1 127 ? 4.858 -13.436 -12.952 1.00 39.78 127 ARG A CA 1
ATOM 954 C C . ARG A 1 127 ? 5.449 -12.016 -13.084 1.00 39.78 127 ARG A C 1
ATOM 956 O O . ARG A 1 127 ? 5.554 -11.303 -12.081 1.00 39.78 127 ARG A O 1
ATOM 963 N N . VAL A 1 128 ? 5.830 -11.591 -14.290 1.00 43.28 128 VAL A N 1
ATOM 964 C CA . VAL A 1 128 ? 6.566 -10.346 -14.589 1.00 43.28 128 VAL A CA 1
ATOM 965 C C . VAL A 1 128 ? 5.813 -9.576 -15.676 1.00 43.28 128 VAL A C 1
ATOM 967 O O . VAL A 1 128 ? 6.310 -9.352 -16.771 1.00 43.28 128 VAL A O 1
ATOM 970 N N . ASN A 1 129 ? 4.575 -9.177 -15.396 1.00 42.69 129 ASN A N 1
ATOM 971 C CA . ASN A 1 129 ? 3.809 -8.397 -16.364 1.00 42.69 129 ASN A CA 1
ATOM 972 C C . ASN A 1 129 ? 3.924 -6.907 -16.041 1.00 42.69 129 ASN A C 1
ATOM 974 O O . ASN A 1 129 ? 3.275 -6.399 -15.124 1.00 42.69 129 ASN A O 1
ATOM 978 N N . LEU A 1 130 ? 4.768 -6.224 -16.818 1.00 34.72 130 LEU A N 1
ATOM 979 C CA . LEU A 1 130 ? 4.583 -4.811 -17.130 1.00 34.72 130 LEU A CA 1
ATOM 980 C C . LEU A 1 130 ? 3.255 -4.708 -17.886 1.00 34.72 130 LEU A C 1
ATOM 982 O O . LEU A 1 130 ? 3.115 -5.250 -18.981 1.00 34.72 130 LEU A O 1
ATOM 986 N N . VAL A 1 131 ? 2.258 -4.097 -17.254 1.00 31.50 131 VAL A N 1
ATOM 987 C CA . VAL A 1 131 ? 1.002 -3.754 -17.926 1.00 31.50 131 VAL A CA 1
ATOM 988 C C . VAL A 1 131 ? 1.325 -2.657 -18.946 1.00 31.50 131 VAL A C 1
ATOM 990 O O . VAL A 1 131 ? 2.040 -1.715 -18.602 1.00 31.50 131 VAL A O 1
ATOM 993 N N . GLN A 1 132 ? 0.868 -2.868 -20.187 1.00 31.97 132 GLN A N 1
ATOM 994 C CA . GLN A 1 132 ? 1.079 -2.005 -21.357 1.00 31.97 132 GLN A CA 1
ATOM 995 C C . GLN A 1 132 ? 0.629 -0.561 -21.129 1.00 31.97 132 GLN A C 1
ATOM 997 O O . GLN A 1 132 ? -0.397 -0.369 -20.436 1.00 31.97 132 GLN A O 1
#

Solvent-accessible surface area (backbone atoms only — not comparable to full-atom values): 8627 Å² total; per-residue (Å²): 130,93,82,84,89,82,86,85,78,74,97,60,92,78,86,37,76,45,94,50,97,91,47,82,45,75,47,86,46,46,54,33,68,58,52,49,51,52,53,47,52,51,34,30,74,74,65,76,47,47,86,59,52,77,53,58,76,48,58,60,94,83,43,73,66,72,86,74,71,51,50,61,52,67,58,94,91,48,48,39,35,69,56,63,88,82,59,68,92,80,56,54,91,49,73,65,33,53,52,57,74,68,44,64,63,32,33,51,61,48,46,57,35,49,77,69,75,42,77,83,70,94,54,91,43,100,63,51,71,80,80,131

Sequence (132 aa):
MPERVFRLVPKGAVHVGTWGIGREEVLDYIPSDTLFSALLVQSLRSQGEPAFLPGLTTPSAGEPPLLLSSAFPYAGPVRFCPQPAGGPAAVSDDELGKAFRKARWVSEGIFHALRQGRVPKGESDARVNLVQ

Secondary structure (DSSP, 8-state):
----------SSPPP-EE--TT--EEPSSB-HHHHHHHHHHHHHHHHSS-TTHHHHSS-BTTB-S-----B--EETTEEEEEPPTT--TT--SSHHHHHHHH-SEEEHHHHHHHHTTPPPP----TT-----

Mean predicted aligned error: 9.83 Å